Protein AF-A0A8S2SNK6-F1 (afdb_monomer_lite)

Secondary structure (DSSP, 8-state):
--HHHHHHHHHHH-TTTS-SS-THHHHH---S---SS-HHHHHHHHHHHHHHHHHHHHHHH--SHHHHHHHH-

Radius of gyration: 19.33 Å; chains: 1; bounding box: 40×18×50 Å

Structure (mmCIF, N/CA/C/O backbone):
data_AF-A0A8S2SNK6-F1
#
_entry.id   AF-A0A8S2SNK6-F1
#
loop_
_atom_site.group_PDB
_atom_site.id
_atom_site.type_symbol
_atom_site.label_atom_id
_atom_site.label_alt_id
_atom_site.label_comp_id
_atom_site.label_asym_id
_atom_site.label_entity_id
_atom_site.label_seq_id
_atom_site.pdbx_PDB_ins_code
_atom_site.Cartn_x
_atom_site.Cartn_y
_atom_site.Cartn_z
_atom_site.occupancy
_atom_site.B_iso_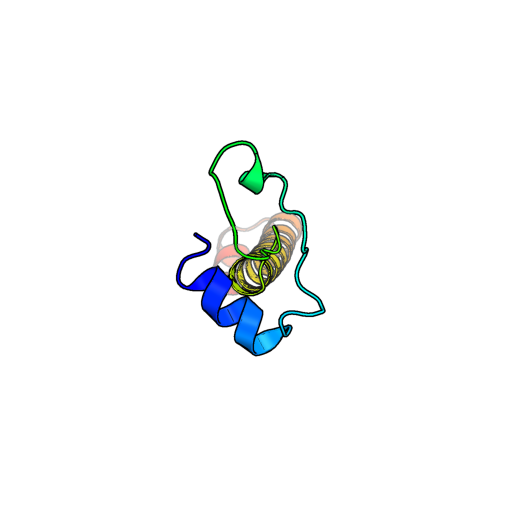or_equiv
_atom_site.auth_seq_id
_atom_site.auth_comp_id
_atom_site.auth_asym_id
_atom_site.auth_atom_id
_atom_site.pdbx_PDB_model_num
ATOM 1 N N . THR A 1 1 ? 15.812 -7.218 -13.364 1.00 52.38 1 THR A N 1
ATOM 2 C CA . THR A 1 1 ? 15.050 -8.427 -13.760 1.00 52.38 1 THR A CA 1
ATOM 3 C C . THR A 1 1 ? 13.812 -8.514 -12.888 1.00 52.38 1 THR A C 1
ATOM 5 O O . THR A 1 1 ? 13.926 -8.870 -11.729 1.00 52.38 1 THR A O 1
ATOM 8 N N . GLY A 1 2 ? 12.640 -8.130 -13.402 1.00 60.41 2 GLY A N 1
ATOM 9 C CA . GLY A 1 2 ? 11.395 -8.004 -12.619 1.00 60.41 2 GLY A CA 1
ATOM 10 C C . GLY A 1 2 ? 10.753 -9.311 -12.123 1.00 60.41 2 GLY A C 1
ATOM 11 O O . GLY A 1 2 ? 9.611 -9.273 -11.687 1.00 60.41 2 GLY A O 1
ATOM 12 N N . GLY A 1 3 ? 11.440 -10.457 -12.196 1.00 74.69 3 GLY A N 1
ATOM 13 C CA . GLY A 1 3 ? 10.943 -11.743 -11.686 1.00 74.69 3 GLY A CA 1
ATOM 14 C C . GLY A 1 3 ? 9.545 -12.133 -12.189 1.00 74.69 3 GLY A C 1
ATOM 15 O O . GLY A 1 3 ? 9.177 -11.837 -13.325 1.00 74.69 3 GLY A O 1
ATOM 16 N N . ILE A 1 4 ? 8.775 -12.797 -11.320 1.00 71.00 4 ILE A N 1
ATOM 17 C CA . ILE A 1 4 ? 7.390 -13.237 -11.577 1.00 71.00 4 ILE A CA 1
ATOM 18 C C . ILE A 1 4 ? 6.447 -12.031 -11.711 1.00 71.00 4 ILE A C 1
ATOM 20 O O . ILE A 1 4 ? 5.596 -12.009 -12.596 1.00 71.00 4 ILE A O 1
ATOM 24 N N . THR A 1 5 ? 6.647 -10.993 -10.899 1.00 70.19 5 THR A N 1
ATOM 25 C CA . THR A 1 5 ? 5.868 -9.747 -10.930 1.00 70.19 5 THR A CA 1
ATOM 26 C C . THR A 1 5 ? 5.925 -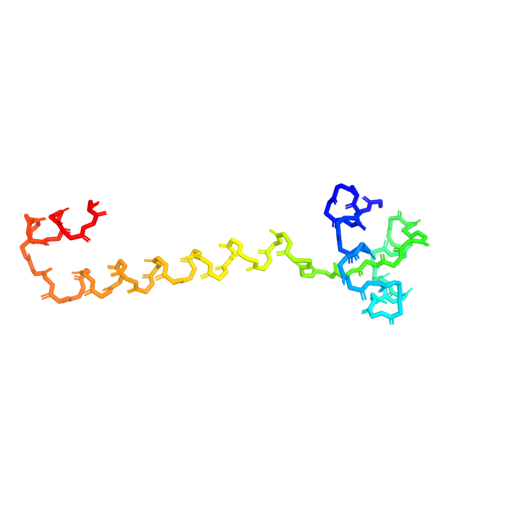9.070 -12.300 1.00 70.19 5 THR A C 1
ATOM 28 O O . THR A 1 5 ? 4.896 -8.805 -12.910 1.00 70.19 5 THR A O 1
ATOM 31 N N . GLY A 1 6 ? 7.127 -8.889 -12.845 1.00 69.69 6 GLY A N 1
ATOM 32 C CA . GLY A 1 6 ? 7.343 -8.313 -14.171 1.00 69.69 6 GLY A CA 1
ATOM 33 C C . GLY A 1 6 ? 6.978 -9.246 -15.330 1.00 69.69 6 GLY A C 1
ATOM 34 O O . GLY A 1 6 ? 6.876 -8.781 -16.462 1.00 69.69 6 GLY A O 1
ATOM 35 N N . TYR A 1 7 ? 6.801 -10.549 -15.087 1.00 71.81 7 TYR A N 1
ATOM 36 C CA . TYR A 1 7 ? 6.240 -11.475 -16.076 1.00 71.81 7 TYR A CA 1
ATOM 37 C C . TYR A 1 7 ? 4.719 -11.308 -16.171 1.00 71.81 7 TYR A C 1
ATOM 39 O O . TYR A 1 7 ? 4.191 -11.145 -17.268 1.00 71.81 7 TYR A O 1
ATOM 47 N N . ILE A 1 8 ? 4.033 -11.267 -15.027 1.00 73.06 8 ILE A N 1
ATOM 48 C CA . ILE A 1 8 ? 2.575 -11.113 -14.949 1.00 73.06 8 ILE A CA 1
ATOM 49 C C . ILE A 1 8 ? 2.143 -9.726 -15.434 1.00 73.06 8 ILE A C 1
ATOM 51 O O . ILE A 1 8 ? 1.219 -9.627 -16.237 1.00 73.06 8 ILE A O 1
ATOM 55 N N . ASP A 1 9 ? 2.862 -8.669 -15.060 1.00 71.50 9 ASP A N 1
ATOM 56 C CA . ASP A 1 9 ? 2.561 -7.315 -15.533 1.00 71.50 9 ASP A CA 1
ATOM 57 C C . ASP A 1 9 ? 2.638 -7.178 -17.055 1.00 71.50 9 ASP A C 1
ATOM 59 O O . ASP A 1 9 ? 1.825 -6.484 -17.656 1.00 71.50 9 ASP A O 1
ATOM 63 N N . ARG A 1 10 ? 3.574 -7.869 -17.715 1.00 74.56 10 ARG A N 1
ATOM 64 C CA . ARG A 1 10 ? 3.673 -7.838 -19.183 1.00 74.56 10 ARG A CA 1
ATOM 65 C C . ARG A 1 10 ? 2.560 -8.597 -19.877 1.00 74.56 10 ARG A C 1
ATOM 67 O O . ARG A 1 10 ? 2.185 -8.218 -20.982 1.00 74.56 10 ARG A O 1
ATOM 74 N N . ILE A 1 11 ? 2.054 -9.653 -19.244 1.00 73.62 11 ILE A N 1
ATOM 75 C CA . ILE A 1 11 ? 0.899 -10.403 -19.740 1.00 73.62 11 ILE A CA 1
ATOM 76 C C . ILE A 1 11 ? -0.366 -9.551 -19.627 1.00 73.62 11 ILE A C 1
ATOM 78 O O . ILE A 1 11 ? -1.185 -9.564 -20.539 1.00 73.62 11 ILE A O 1
ATOM 82 N N . VAL A 1 12 ? -0.520 -8.808 -18.529 1.00 71.50 12 VAL A N 1
ATOM 83 C CA . VAL A 1 12 ? -1.747 -8.052 -18.246 1.00 71.50 12 VAL A CA 1
ATOM 84 C C . VAL A 1 12 ? -1.760 -6.681 -18.925 1.00 71.50 12 VAL A C 1
ATOM 86 O O . VAL A 1 12 ? -2.743 -6.338 -19.575 1.00 71.50 12 VAL A O 1
ATOM 89 N N . PHE A 1 13 ? -0.686 -5.898 -18.814 1.00 69.38 13 PHE A N 1
ATOM 90 C CA . PHE A 1 13 ? -0.653 -4.518 -19.312 1.00 69.38 13 PHE A CA 1
ATOM 91 C C . PHE A 1 13 ? -0.120 -4.378 -20.741 1.00 69.38 13 PHE A C 1
ATOM 93 O O . PHE A 1 13 ? -0.354 -3.342 -21.362 1.00 69.38 13 PHE A O 1
ATOM 100 N N . THR A 1 14 ? 0.506 -5.428 -21.296 1.00 66.62 14 THR A N 1
ATOM 101 C CA . THR A 1 14 ? 1.185 -5.424 -22.608 1.00 66.62 14 THR A CA 1
ATOM 102 C C . THR A 1 14 ? 2.381 -4.457 -22.658 1.00 66.62 14 THR A C 1
ATOM 104 O O . THR A 1 14 ? 2.389 -3.408 -22.026 1.00 66.62 14 THR A O 1
ATOM 107 N N . ASN A 1 15 ? 3.432 -4.787 -23.422 1.00 62.00 15 ASN A N 1
ATOM 108 C CA . ASN A 1 15 ? 4.702 -4.036 -23.426 1.00 62.00 15 ASN A CA 1
ATOM 109 C C . ASN A 1 15 ? 4.582 -2.535 -23.771 1.00 62.00 15 ASN A C 1
ATOM 111 O O . ASN A 1 15 ? 5.508 -1.789 -23.472 1.00 62.00 15 ASN A O 1
ATOM 115 N N . GLU A 1 16 ? 3.485 -2.087 -24.382 1.00 62.81 16 GLU A N 1
ATOM 116 C CA . GLU A 1 16 ? 3.281 -0.682 -24.762 1.00 62.81 16 GLU A CA 1
ATOM 117 C C . GLU A 1 16 ? 2.880 0.223 -23.589 1.00 62.81 16 GLU A C 1
ATOM 119 O O . GLU A 1 16 ? 3.195 1.410 -23.611 1.00 62.81 16 GLU A O 1
ATOM 124 N N . HIS A 1 17 ? 2.254 -0.324 -22.541 1.00 65.88 17 HIS A N 1
ATOM 125 C CA . HIS A 1 17 ? 1.880 0.448 -21.349 1.00 65.88 17 HIS A CA 1
ATOM 126 C C . HIS A 1 17 ? 2.912 0.372 -20.224 1.00 65.88 17 HIS A C 1
ATOM 128 O O . HIS A 1 17 ? 2.812 1.119 -19.253 1.00 65.88 17 HIS A O 1
ATOM 134 N N . LEU A 1 18 ? 3.910 -0.509 -20.334 1.00 67.81 18 LEU A N 1
ATOM 135 C CA . LEU A 1 18 ? 4.979 -0.563 -19.344 1.00 67.81 18 LEU A CA 1
ATOM 136 C C . LEU A 1 18 ? 5.979 0.572 -19.561 1.00 67.81 18 LEU A C 1
ATOM 138 O O . LEU A 1 18 ? 6.370 0.891 -20.685 1.00 67.81 18 LEU A O 1
ATOM 142 N N . TYR A 1 19 ? 6.455 1.129 -18.451 1.00 66.88 19 TYR A N 1
ATOM 143 C CA . TYR A 1 19 ? 7.451 2.187 -18.458 1.00 66.88 19 TYR A CA 1
ATOM 144 C C . TYR A 1 19 ? 8.752 1.709 -19.125 1.00 66.88 19 TYR A C 1
ATOM 146 O O . TYR A 1 19 ? 9.441 0.803 -18.644 1.00 66.88 19 TYR A O 1
ATOM 154 N N . GLN A 1 20 ? 9.056 2.311 -20.276 1.00 66.75 20 GLN A N 1
ATOM 155 C CA . GLN A 1 20 ? 10.149 1.903 -21.166 1.00 66.75 20 GLN A CA 1
ATOM 156 C C . GLN A 1 20 ? 11.537 2.314 -20.651 1.00 66.75 20 GLN A C 1
ATOM 158 O O . GLN A 1 20 ? 12.527 1.681 -21.007 1.00 66.75 20 GLN A O 1
ATOM 163 N N . TYR A 1 21 ? 11.614 3.333 -19.785 1.00 66.25 21 TYR A N 1
ATOM 164 C CA . TYR A 1 21 ? 12.870 3.879 -19.254 1.00 66.25 21 TYR A CA 1
ATOM 165 C C . TYR A 1 21 ? 12.959 3.761 -17.726 1.00 66.25 21 TYR A C 1
ATOM 167 O O . TYR A 1 21 ? 13.028 4.778 -17.036 1.00 66.25 21 TYR A O 1
ATOM 175 N N . PRO A 1 22 ? 12.944 2.547 -17.152 1.00 66.19 22 PRO A N 1
ATOM 176 C CA . PRO A 1 22 ? 12.980 2.390 -15.705 1.00 66.19 22 PRO A CA 1
ATOM 177 C C . PRO A 1 22 ? 14.258 3.003 -15.120 1.00 66.19 22 PRO A C 1
ATOM 179 O O . PRO A 1 22 ? 15.365 2.723 -15.575 1.00 66.19 22 PRO A O 1
ATOM 182 N N . THR A 1 23 ? 14.135 3.784 -14.047 1.00 64.75 23 THR A N 1
ATOM 183 C CA . THR A 1 23 ? 15.274 4.379 -13.314 1.00 64.75 23 THR A CA 1
ATOM 184 C C . THR A 1 23 ? 16.251 3.321 -12.784 1.00 64.75 23 THR A C 1
ATOM 186 O O . THR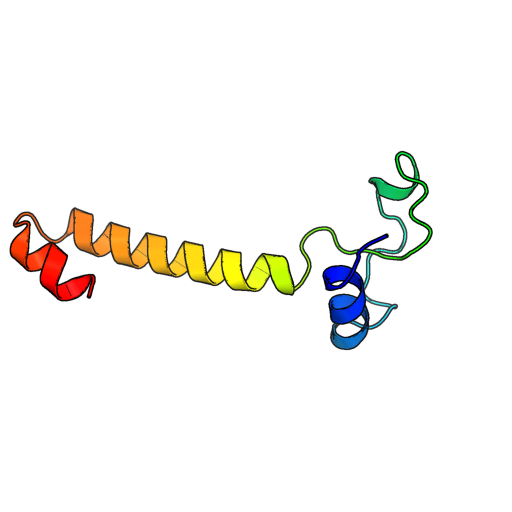 A 1 23 ? 17.448 3.575 -12.653 1.00 64.75 23 THR A O 1
ATOM 189 N N . CYS A 1 24 ? 15.779 2.087 -12.577 1.00 62.69 24 CYS A N 1
ATOM 190 C CA . CYS A 1 24 ? 16.597 0.923 -12.232 1.00 62.69 24 CYS A CA 1
ATOM 191 C C . CYS A 1 24 ? 17.561 0.491 -13.357 1.00 62.69 24 CYS A C 1
ATOM 193 O O . CYS A 1 24 ? 18.460 -0.311 -13.109 1.00 62.69 24 CYS A O 1
ATOM 195 N N . GLN A 1 25 ? 17.386 0.971 -14.592 1.00 60.56 25 GLN A N 1
ATOM 196 C CA . GLN A 1 25 ? 18.243 0.637 -15.733 1.00 60.56 25 GLN A CA 1
ATOM 197 C C . GLN A 1 25 ? 19.674 1.142 -15.537 1.00 60.56 25 GLN A C 1
ATOM 199 O O . GLN A 1 25 ? 20.614 0.417 -15.857 1.00 60.56 25 GLN A O 1
ATOM 204 N N . LEU A 1 26 ? 19.839 2.339 -14.964 1.00 60.44 26 LEU A N 1
ATOM 205 C CA . LEU A 1 26 ? 21.152 2.949 -14.745 1.00 60.44 26 LEU A CA 1
ATOM 206 C C . LEU A 1 26 ? 21.944 2.234 -13.637 1.00 60.44 26 LEU A C 1
ATOM 208 O O . LEU A 1 26 ? 23.150 2.056 -13.754 1.00 60.44 26 LEU A O 1
ATOM 212 N N . VAL A 1 27 ? 21.254 1.811 -12.573 1.00 63.84 27 VAL A N 1
ATOM 213 C CA . VAL A 1 27 ? 21.880 1.238 -11.367 1.00 63.84 27 VAL A CA 1
ATOM 214 C C . VAL A 1 27 ? 22.020 -0.286 -11.452 1.00 63.84 27 VAL A C 1
ATOM 216 O O . VAL A 1 27 ? 23.013 -0.839 -10.993 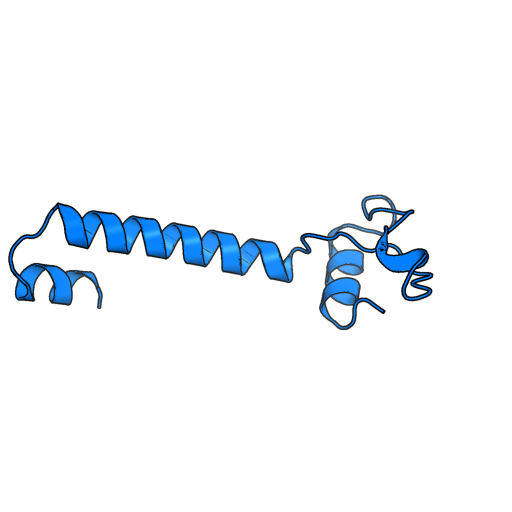1.00 63.84 27 VAL A O 1
ATOM 219 N N . TYR A 1 28 ? 21.053 -0.976 -12.065 1.00 60.78 28 TYR A N 1
ATOM 220 C CA . TYR A 1 28 ? 20.976 -2.445 -12.083 1.00 60.78 28 TYR A CA 1
ATOM 221 C C . TYR A 1 28 ? 20.982 -3.059 -13.491 1.00 60.78 28 TYR A C 1
ATOM 223 O O . TYR A 1 28 ? 20.753 -4.260 -13.637 1.00 60.78 28 TYR A O 1
ATOM 231 N N . GLY A 1 29 ? 21.212 -2.270 -14.549 1.00 60.75 29 GLY A N 1
ATOM 232 C CA . GLY A 1 29 ? 21.291 -2.785 -15.922 1.00 60.75 29 GLY A CA 1
ATOM 233 C C . GLY A 1 29 ? 19.996 -3.444 -16.417 1.00 60.75 29 GLY A C 1
ATOM 234 O O . GLY A 1 29 ? 20.027 -4.340 -17.263 1.00 60.75 29 GLY A O 1
ATOM 235 N N . CYS A 1 30 ? 18.842 -3.049 -15.872 1.00 59.56 30 CYS A N 1
ATOM 236 C CA . CYS A 1 30 ? 17.540 -3.586 -16.263 1.00 59.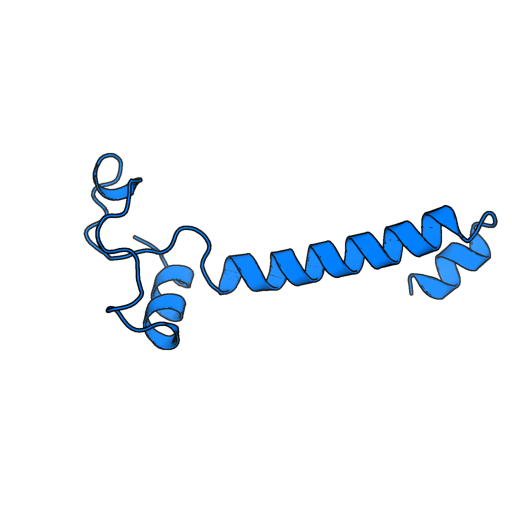56 30 CYS A CA 1
ATOM 237 C C . CYS A 1 30 ? 17.205 -3.217 -17.720 1.00 59.56 30 CYS A C 1
ATOM 239 O O . CYS A 1 30 ? 16.766 -2.110 -17.992 1.00 59.56 30 CYS A O 1
ATOM 241 N N . LYS A 1 31 ? 17.363 -4.165 -18.655 1.00 60.28 31 LYS A N 1
ATOM 242 C CA . LYS A 1 31 ? 17.006 -4.013 -20.086 1.00 60.28 31 LYS A CA 1
ATOM 243 C C . LYS A 1 31 ? 15.509 -4.147 -20.395 1.00 60.28 31 LYS A C 1
ATOM 245 O O . LYS A 1 31 ? 15.120 -4.168 -21.555 1.00 60.28 31 LYS A O 1
ATOM 250 N N . LEU A 1 32 ? 14.688 -4.359 -19.376 1.00 63.16 32 LEU A N 1
ATOM 251 C CA . LEU A 1 32 ? 13.330 -4.860 -19.525 1.00 63.16 32 LEU A CA 1
ATOM 252 C C . LEU A 1 32 ? 12.356 -3.814 -18.966 1.00 63.16 32 LEU A C 1
ATOM 254 O O . LEU A 1 32 ? 12.576 -3.394 -17.827 1.00 63.16 32 LEU A O 1
ATOM 258 N N . PRO A 1 33 ? 11.303 -3.428 -19.716 1.00 62.72 33 PRO A N 1
ATOM 259 C CA . PRO A 1 33 ? 10.339 -2.432 -19.267 1.00 62.72 33 PRO A CA 1
ATOM 260 C C . PRO A 1 33 ? 9.650 -2.946 -18.002 1.00 62.72 33 PRO A C 1
ATOM 262 O O . PRO A 1 33 ? 9.347 -4.147 -17.885 1.00 62.72 33 PRO A O 1
ATOM 265 N N . PHE A 1 34 ? 9.517 -2.062 -17.019 1.00 65.50 34 PHE A N 1
ATOM 266 C CA . PHE A 1 34 ? 9.100 -2.396 -15.662 1.00 65.50 34 PHE A CA 1
ATOM 267 C C . PHE A 1 34 ? 8.339 -1.215 -15.071 1.00 65.50 34 PHE A C 1
ATOM 269 O O . PHE A 1 34 ? 8.865 -0.104 -15.045 1.00 65.50 34 PHE A O 1
ATOM 276 N N . ASP A 1 35 ? 7.119 -1.471 -14.611 1.00 66.12 35 ASP A N 1
ATOM 277 C CA . ASP A 1 35 ? 6.353 -0.515 -13.817 1.00 66.12 35 ASP A CA 1
ATOM 278 C C . ASP A 1 35 ? 6.771 -0.632 -12.344 1.00 66.12 35 ASP A C 1
ATOM 280 O O . ASP A 1 35 ? 7.015 -1.741 -11.875 1.00 66.12 35 ASP A O 1
ATOM 284 N N . SER A 1 36 ? 6.904 0.486 -11.631 1.00 61.56 36 SER A N 1
ATOM 285 C CA . SER A 1 36 ? 7.350 0.515 -10.233 1.00 61.56 36 SER A CA 1
ATOM 286 C C . SER A 1 36 ? 6.269 0.119 -9.226 1.00 61.56 36 SER A C 1
ATOM 288 O O . SER A 1 36 ? 6.618 -0.202 -8.093 1.00 61.56 36 SER A O 1
ATOM 290 N N . GLU A 1 37 ? 4.987 0.157 -9.606 1.00 65.81 37 GLU A N 1
ATOM 291 C CA . GLU A 1 37 ? 3.888 -0.223 -8.703 1.00 65.81 37 GLU A CA 1
ATOM 292 C C . GLU A 1 37 ? 3.485 -1.697 -8.830 1.00 65.81 37 GLU A C 1
ATOM 294 O O . GLU A 1 37 ? 3.288 -2.356 -7.811 1.00 65.81 37 GLU A O 1
ATOM 299 N N . ASN A 1 38 ? 3.449 -2.210 -10.064 1.00 69.56 38 ASN A N 1
ATOM 300 C CA . ASN A 1 38 ? 3.032 -3.554 -10.476 1.00 69.56 38 ASN A CA 1
ATOM 301 C C . ASN A 1 38 ? 1.670 -4.031 -9.932 1.00 69.56 38 ASN A C 1
ATOM 303 O O . ASN A 1 38 ? 1.344 -3.899 -8.756 1.00 69.56 38 ASN A O 1
ATOM 307 N N . LEU A 1 39 ? 0.885 -4.746 -10.744 1.00 74.69 39 LEU A N 1
ATOM 308 C CA . LEU A 1 39 ? -0.455 -5.211 -10.340 1.00 74.69 39 LEU A CA 1
ATOM 309 C C . LEU A 1 39 ? -0.436 -6.030 -9.039 1.00 74.69 39 LEU A C 1
ATOM 311 O O . LEU A 1 39 ? -1.301 -5.900 -8.171 1.00 74.69 39 LEU A O 1
ATOM 315 N N . LEU A 1 40 ? 0.588 -6.872 -8.909 1.00 77.75 40 LEU A N 1
ATOM 316 C CA . LEU A 1 40 ? 0.814 -7.722 -7.744 1.00 77.75 40 LEU A CA 1
ATOM 317 C C . LEU A 1 40 ? 1.159 -6.950 -6.470 1.00 77.75 40 LEU A C 1
ATOM 319 O O . LEU A 1 40 ? 0.931 -7.487 -5.393 1.00 77.75 40 LEU A O 1
ATOM 323 N N . GLY A 1 41 ? 1.706 -5.739 -6.569 1.00 78.56 41 GLY A N 1
ATOM 324 C CA . GLY A 1 41 ? 1.949 -4.870 -5.418 1.00 78.56 41 GLY A CA 1
ATOM 325 C C . GLY A 1 41 ? 0.713 -4.047 -5.064 1.00 78.56 41 GLY A C 1
ATOM 326 O O . GLY A 1 41 ? 0.330 -3.957 -3.896 1.00 78.56 41 GLY A O 1
ATOM 327 N N . THR A 1 42 ? 0.034 -3.507 -6.076 1.00 82.06 42 THR A N 1
ATOM 328 C CA . THR A 1 42 ? -1.103 -2.601 -5.887 1.00 82.06 42 THR A CA 1
ATOM 329 C C . THR A 1 42 ? -2.326 -3.299 -5.285 1.00 82.06 42 THR A C 1
ATOM 331 O O . THR A 1 42 ? -2.942 -2.766 -4.364 1.00 82.06 42 THR A O 1
ATOM 334 N N . ILE A 1 43 ? -2.680 -4.508 -5.738 1.00 85.75 43 ILE A N 1
AT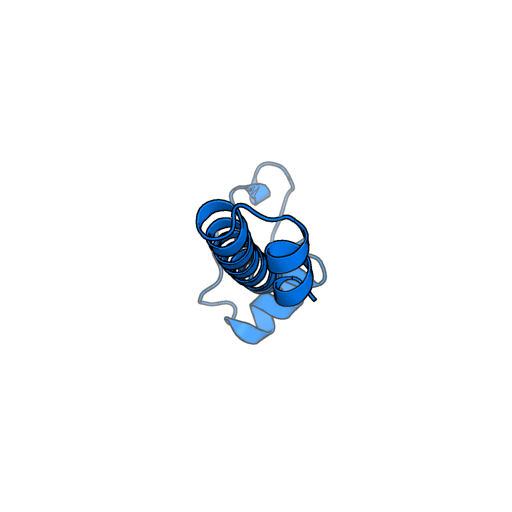OM 335 C CA . ILE A 1 43 ? -3.851 -5.246 -5.221 1.00 85.75 43 ILE A CA 1
ATOM 336 C C . ILE A 1 43 ? -3.766 -5.511 -3.705 1.00 85.75 43 ILE A C 1
ATOM 338 O O . ILE A 1 43 ? -4.702 -5.139 -2.988 1.00 85.75 43 ILE A O 1
ATOM 342 N N . PRO A 1 44 ? -2.693 -6.127 -3.169 1.00 87.69 44 PRO A N 1
ATOM 343 C CA . PRO A 1 44 ? -2.591 -6.355 -1.731 1.00 87.69 44 PRO A CA 1
ATOM 344 C C . PRO A 1 44 ? -2.477 -5.046 -0.943 1.00 87.69 44 PRO A C 1
ATOM 346 O O . PRO A 1 44 ? -2.977 -4.989 0.178 1.00 87.69 44 PRO A O 1
ATOM 349 N N . ALA A 1 45 ? -1.898 -3.984 -1.514 1.00 88.56 45 ALA A N 1
ATOM 350 C CA . ALA A 1 45 ? -1.870 -2.669 -0.876 1.00 88.56 45 ALA A CA 1
ATOM 351 C C . ALA A 1 45 ? -3.279 -2.062 -0.730 1.00 88.56 45 ALA A C 1
ATOM 353 O O . ALA A 1 45 ? -3.632 -1.596 0.354 1.00 88.56 45 ALA A O 1
ATOM 354 N N . ILE A 1 46 ? -4.114 -2.128 -1.776 1.00 90.38 46 ILE A N 1
ATOM 355 C CA . ILE A 1 46 ? -5.522 -1.696 -1.722 1.00 90.38 46 ILE A CA 1
ATOM 356 C C . ILE A 1 46 ? -6.288 -2.514 -0.682 1.00 90.38 46 ILE A C 1
ATOM 358 O O . ILE A 1 46 ? -7.025 -1.957 0.134 1.00 90.38 46 ILE A O 1
ATOM 362 N N . PHE A 1 47 ? -6.099 -3.833 -0.685 1.00 92.75 47 PHE A N 1
ATOM 363 C CA . PHE A 1 47 ? -6.743 -4.716 0.280 1.00 92.75 47 PHE A CA 1
ATOM 364 C C . PHE A 1 47 ? -6.346 -4.368 1.720 1.00 92.75 47 PHE A C 1
ATOM 366 O O . PHE A 1 47 ? -7.208 -4.237 2.589 1.00 92.75 47 PHE A O 1
ATOM 373 N N . LEU A 1 48 ? -5.055 -4.135 1.967 1.00 93.25 48 LEU A N 1
ATOM 374 C CA . LEU A 1 48 ? -4.552 -3.746 3.280 1.00 93.25 48 LEU A CA 1
ATOM 375 C C . LEU A 1 48 ? -5.093 -2.378 3.721 1.00 93.25 48 LEU A C 1
ATOM 377 O O . LEU A 1 48 ? -5.490 -2.224 4.875 1.00 93.25 48 LEU A O 1
ATOM 381 N N . ALA A 1 49 ? -5.168 -1.403 2.811 1.00 94.56 49 ALA A N 1
ATOM 382 C CA . ALA A 1 49 ? -5.755 -0.094 3.094 1.00 94.56 49 ALA A CA 1
ATOM 383 C C . ALA A 1 49 ? -7.239 -0.212 3.478 1.00 94.56 49 ALA A C 1
ATOM 385 O O . ALA A 1 49 ? -7.685 0.408 4.445 1.00 94.56 49 ALA A O 1
ATOM 386 N N . TYR A 1 50 ? -7.995 -1.058 2.773 1.00 93.69 50 TYR A N 1
ATOM 387 C CA . TYR A 1 50 ? -9.394 -1.328 3.092 1.00 93.69 50 TYR A CA 1
ATOM 388 C C . TYR A 1 50 ? -9.561 -1.973 4.475 1.00 93.69 50 TYR A C 1
ATOM 390 O O . TYR A 1 50 ? -10.375 -1.507 5.277 1.00 93.69 50 TYR A O 1
ATOM 398 N N . LEU A 1 51 ? -8.758 -2.994 4.793 1.00 92.62 51 LEU A N 1
ATOM 399 C CA . LEU A 1 51 ? -8.754 -3.611 6.122 1.00 92.62 51 LEU A CA 1
ATOM 400 C C . LEU A 1 51 ? -8.382 -2.605 7.218 1.00 92.62 51 LEU A C 1
ATOM 402 O O . LEU A 1 51 ? -9.014 -2.591 8.272 1.00 92.62 51 LEU A O 1
ATOM 406 N N . GLY A 1 52 ? -7.413 -1.725 6.957 1.00 92.50 52 GLY A N 1
ATOM 407 C CA . GLY A 1 52 ? -7.016 -0.663 7.880 1.00 92.50 52 GLY A CA 1
ATOM 408 C C . GLY A 1 52 ? -8.155 0.309 8.192 1.00 92.50 52 GLY A C 1
ATOM 409 O O . GLY A 1 52 ? -8.365 0.657 9.353 1.00 92.50 52 GLY A O 1
ATOM 410 N N . ILE A 1 53 ? -8.945 0.695 7.186 1.00 93.56 53 ILE A N 1
ATOM 411 C CA . ILE A 1 53 ? -10.127 1.547 7.386 1.00 93.56 53 ILE A CA 1
ATOM 412 C C . ILE A 1 53 ? -11.185 0.821 8.221 1.00 93.56 53 ILE A C 1
ATOM 414 O O . ILE A 1 53 ? -11.742 1.414 9.146 1.00 93.56 53 ILE A O 1
ATOM 418 N N . GLN A 1 54 ? -11.462 -0.454 7.935 1.00 88.88 54 GLN A N 1
ATOM 419 C CA . GLN A 1 54 ? -12.445 -1.221 8.705 1.00 88.88 54 GLN A CA 1
ATOM 420 C C . GLN A 1 54 ? -12.012 -1.394 10.165 1.00 88.88 54 GLN A C 1
ATOM 422 O O . GLN A 1 54 ? -12.792 -1.106 11.075 1.00 88.88 54 GLN A O 1
ATOM 427 N N . ALA A 1 55 ? -10.748 -1.753 10.396 1.00 87.62 55 ALA A N 1
ATOM 428 C CA . ALA A 1 55 ? -10.170 -1.832 11.733 1.00 87.62 55 ALA A CA 1
ATOM 429 C C . ALA A 1 55 ? -10.228 -0.474 12.452 1.00 87.62 55 ALA A C 1
ATOM 431 O O . ALA A 1 55 ? -10.670 -0.399 13.596 1.00 87.62 55 ALA A O 1
ATOM 432 N N . GLY A 1 56 ? -9.872 0.618 11.770 1.00 88.00 56 GLY A N 1
ATOM 433 C CA . GLY A 1 56 ? -9.944 1.974 12.317 1.00 88.00 56 GLY A CA 1
ATOM 434 C C . GLY A 1 56 ? -11.359 2.372 12.738 1.00 88.00 56 GLY A C 1
ATOM 435 O O . GLY A 1 56 ? -11.559 2.897 13.833 1.00 88.00 56 GLY A O 1
ATOM 436 N N . ARG A 1 57 ? -12.369 2.063 11.918 1.00 88.00 57 ARG A N 1
ATOM 437 C CA . ARG A 1 57 ? -13.777 2.324 12.256 1.00 88.00 57 ARG A CA 1
ATOM 438 C C . ARG A 1 57 ? -14.219 1.554 13.494 1.00 88.00 57 ARG A C 1
ATOM 440 O O . ARG A 1 57 ? -14.870 2.141 14.354 1.00 88.00 57 ARG A O 1
ATOM 447 N N . ILE A 1 58 ? -13.851 0.278 13.601 1.00 86.31 58 ILE A N 1
ATOM 448 C CA . ILE A 1 58 ? -14.169 -0.551 14.770 1.00 86.31 58 ILE A CA 1
ATOM 449 C C . ILE A 1 58 ? -13.481 0.011 16.022 1.00 86.31 58 ILE A C 1
ATOM 451 O O . ILE A 1 58 ? -14.105 0.120 17.077 1.00 86.31 58 ILE A O 1
ATOM 455 N N . LEU A 1 59 ? -12.220 0.435 15.905 1.00 84.25 59 LEU A N 1
ATOM 456 C CA . LEU A 1 59 ? -11.473 0.997 17.027 1.00 84.25 59 LEU A CA 1
ATOM 457 C C . LEU A 1 59 ? -12.079 2.306 17.552 1.00 84.25 59 LEU A C 1
ATOM 459 O O . LEU A 1 59 ? -12.053 2.508 18.764 1.00 84.25 59 LEU A O 1
ATOM 463 N N . VAL A 1 60 ? -12.602 3.174 16.678 1.00 85.31 60 VAL A N 1
ATOM 464 C CA . VAL A 1 60 ? -13.166 4.479 17.076 1.00 85.31 60 VAL A CA 1
ATOM 465 C C . VAL A 1 60 ? -14.618 4.375 17.555 1.00 85.31 60 VAL A C 1
ATOM 467 O O . VAL A 1 60 ? -14.984 5.060 18.504 1.00 85.31 60 VAL A O 1
ATOM 470 N N . MET A 1 61 ? -15.454 3.543 16.923 1.00 82.56 61 MET A N 1
ATOM 471 C CA . MET A 1 61 ? -16.885 3.445 17.265 1.00 82.56 61 MET A CA 1
ATOM 472 C C . MET A 1 61 ? -17.169 2.632 18.531 1.00 82.56 61 MET A C 1
ATOM 474 O O . MET A 1 61 ? -18.185 2.870 19.179 1.00 82.56 61 MET A O 1
ATOM 478 N N . TYR A 1 62 ? -16.313 1.667 18.877 1.00 78.00 62 TYR A N 1
ATOM 479 C CA . TYR A 1 62 ? -16.581 0.736 19.972 1.00 78.00 62 TYR A CA 1
ATOM 480 C C . TYR A 1 62 ? -15.575 0.920 21.107 1.00 78.00 62 TYR A C 1
ATOM 482 O O . TYR A 1 62 ? -14.368 0.747 20.930 1.00 78.00 62 TYR A O 1
ATOM 490 N N . GLN A 1 63 ? -16.104 1.266 22.281 1.00 70.31 63 GLN A N 1
ATOM 491 C CA . GLN A 1 63 ? -15.337 1.519 23.504 1.00 70.31 63 GLN A CA 1
ATOM 492 C C . GLN A 1 63 ? -15.119 0.241 24.331 1.00 70.31 63 GLN A C 1
ATOM 494 O O . GLN A 1 63 ? -14.206 0.186 25.149 1.00 70.31 63 GLN A O 1
ATOM 499 N N . SER A 1 64 ? -15.936 -0.791 24.098 1.00 76.62 64 SER A N 1
ATOM 500 C CA . SER A 1 64 ? -15.863 -2.096 24.758 1.00 76.62 64 SER A CA 1
ATOM 501 C C . SER A 1 64 ? -15.081 -3.107 23.914 1.00 76.62 64 SER A C 1
ATOM 503 O O . SER A 1 64 ? -15.331 -3.261 22.718 1.00 76.62 64 SER A O 1
ATOM 505 N N . ASP A 1 65 ? -14.160 -3.838 24.544 1.00 72.94 65 ASP A N 1
ATOM 506 C CA . ASP A 1 65 ? -13.263 -4.772 23.848 1.00 72.94 65 ASP A CA 1
ATOM 507 C C . ASP A 1 65 ? -13.987 -5.982 23.236 1.00 72.94 65 ASP A C 1
ATOM 509 O O . ASP A 1 65 ? -13.592 -6.464 22.175 1.00 72.94 65 ASP A O 1
ATOM 513 N N . LEU A 1 66 ? -15.090 -6.438 23.842 1.00 75.50 66 LEU A N 1
ATOM 514 C CA . LEU A 1 66 ? -15.904 -7.535 23.299 1.00 75.50 66 LEU A CA 1
ATOM 515 C C . LEU A 1 66 ? -16.619 -7.145 21.996 1.00 75.50 66 LEU A C 1
ATOM 517 O O . LEU A 1 66 ? -16.626 -7.925 21.044 1.00 75.50 66 LEU A O 1
ATOM 521 N N . ASP A 1 67 ? -17.148 -5.921 21.916 1.00 71.75 67 ASP A N 1
ATOM 522 C CA . ASP A 1 67 ? -17.829 -5.416 20.714 1.00 71.75 67 ASP A CA 1
ATOM 523 C C . ASP A 1 67 ? -16.861 -5.204 19.546 1.00 71.75 67 ASP A C 1
ATOM 525 O O . ASP A 1 67 ? -17.239 -5.349 18.380 1.00 71.75 67 ASP A O 1
ATOM 529 N N . ARG A 1 68 ? -15.597 -4.896 19.860 1.00 72.31 68 ARG A N 1
ATOM 530 C CA . ARG A 1 68 ? -14.508 -4.836 18.883 1.00 72.31 68 ARG A CA 1
ATOM 531 C C . ARG A 1 68 ? -14.155 -6.225 18.362 1.00 72.31 68 ARG A C 1
ATOM 533 O O . ARG A 1 68 ? -14.024 -6.393 17.155 1.00 72.31 68 ARG A O 1
ATOM 540 N N . LEU A 1 69 ? -14.030 -7.210 19.254 1.00 72.81 69 LEU A N 1
ATOM 541 C CA . LEU A 1 69 ? -13.574 -8.561 18.917 1.00 72.81 69 LEU A CA 1
ATOM 542 C C . LEU A 1 69 ? -14.587 -9.320 18.046 1.00 72.81 69 LEU A C 1
ATOM 544 O O . LEU A 1 69 ? -14.191 -9.978 17.091 1.00 72.81 69 LEU A O 1
ATOM 548 N N . ILE A 1 70 ? -15.889 -9.162 18.308 1.00 78.62 70 ILE A N 1
ATOM 549 C CA . ILE A 1 70 ? -16.964 -9.818 17.537 1.00 78.62 70 ILE A CA 1
ATOM 550 C C . ILE A 1 70 ? -17.029 -9.334 16.077 1.00 78.62 70 ILE A C 1
ATOM 552 O O . ILE A 1 70 ? -17.492 -10.073 15.218 1.00 78.62 70 ILE A O 1
ATOM 556 N N . ARG A 1 71 ? -16.593 -8.103 15.779 1.00 73.38 71 ARG A N 1
ATOM 557 C CA . ARG A 1 71 ? -16.657 -7.519 14.421 1.00 73.38 71 ARG A CA 1
ATOM 558 C C . ARG A 1 71 ? -15.341 -7.593 13.648 1.00 73.38 71 ARG A C 1
ATOM 560 O O . ARG A 1 71 ? -15.297 -7.170 12.495 1.00 73.38 71 ARG A O 1
ATOM 567 N N . LEU A 1 72 ? -14.278 -8.056 14.301 1.00 66.50 72 LEU A N 1
ATOM 568 C CA . LEU A 1 72 ? -12.956 -8.261 13.706 1.00 66.50 72 LEU A CA 1
ATOM 569 C C . LEU A 1 72 ? -12.785 -9.703 13.188 1.00 66.50 72 LEU A C 1
ATOM 571 O O . LEU A 1 72 ? -11.933 -9.934 12.334 1.00 66.50 72 LEU A O 1
ATOM 575 N N . VAL A 1 73 ? -13.588 -10.640 13.710 1.00 57.22 73 VAL A N 1
ATOM 576 C CA . VAL A 1 73 ? -13.699 -12.049 13.284 1.00 57.22 73 VAL A CA 1
ATOM 577 C C . VAL A 1 73 ? -14.740 -12.181 12.179 1.00 57.22 73 VAL A C 1
ATOM 579 O O . VAL A 1 73 ? -14.457 -12.918 11.211 1.00 57.22 73 VAL A O 1
#

pLDDT: mean 73.68, std 10.86, range [52.38, 94.56]

Sequence (73 aa):
TGGITGYIDRIVFTNEHLYQYPTCQLVYGCKLPFDSENLLGTIPAIFLAYLGIQAGRILVMYQSDLDRLIRLV

Foldseek 3Di:
DCPPQLVVQCVPVNQVPFACDDPVCVVPVPNGGHDPCTPVNVVVVVVVVVLVVQLVCLVVPDPDPVSSVVSND

Organism: NCBI:txid392030